Protein AF-A0A418WTA2-F1 (afdb_monomer_lite)

Radius of gyration: 27.29 Å; chains: 1; bounding box: 43×22×77 Å

InterPro domains:
  IPR007078 Haem exporter protein D (CcmD) [PF04995] (11-51)
  IPR007078 Haem exporter protein D (CcmD) [TIGR03141] (8-51)
  IPR052075 Heme exporter protein D [PTHR37531] (3-65)

Foldseek 3Di:
DCVVVCVCPVVPCNVVVVVVVVVVVVVVVVVVVVVVVVVVVVVVVVVVVVVVPPPDVVVVPDPDPDD

Secondary structure (DSSP, 8-state):
-HHHHHHTTSTT-HHHHHHHHHHHHHHHHHHHHHHHHHHHHHHHHHHHHHHT--SHHHHHT------

Sequence (67 aa):
MDRIADFLAMGGYAGFVWPAFAVTFIVVIALAVSSRRALKRAEARLAALEAVRPARRRRAAQPKDAA

Structure (mmCIF, N/CA/C/O backbone):
data_AF-A0A418WTA2-F1
#
_entry.id   AF-A0A418WTA2-F1
#
loop_
_atom_site.group_PDB
_atom_site.id
_atom_site.type_symbol
_atom_site.label_atom_id
_atom_site.label_alt_id
_atom_site.label_comp_id
_atom_site.label_asym_id
_atom_site.label_entity_id
_atom_site.label_seq_id
_atom_site.pdbx_PDB_ins_code
_atom_site.Cartn_x
_atom_site.Cartn_y
_atom_site.Cartn_z
_atom_site.occupancy
_atom_site.B_iso_or_equiv
_atom_site.auth_seq_id
_atom_site.auth_comp_id
_atom_site.auth_asym_id
_atom_site.auth_atom_id
_atom_site.pdbx_PDB_model_num
ATOM 1 N N . MET A 1 1 ? 9.206 16.612 -18.803 1.00 54.66 1 MET A N 1
ATOM 2 C CA . MET A 1 1 ? 8.580 15.590 -17.931 1.00 54.66 1 MET A CA 1
ATOM 3 C C . MET A 1 1 ? 9.059 14.179 -18.292 1.00 54.66 1 MET A C 1
ATOM 5 O O . MET A 1 1 ? 8.703 13.223 -17.619 1.00 54.66 1 MET A O 1
ATOM 9 N N . ASP A 1 2 ? 9.955 14.060 -19.272 1.00 55.81 2 ASP A N 1
ATOM 10 C CA . ASP A 1 2 ? 10.364 12.798 -19.904 1.00 55.81 2 ASP A CA 1
ATOM 11 C C . ASP A 1 2 ? 11.427 12.029 -19.102 1.00 55.81 2 ASP A C 1
ATOM 13 O O . ASP A 1 2 ? 11.482 10.808 -19.139 1.00 55.81 2 ASP A O 1
ATOM 17 N N . ARG A 1 3 ? 12.177 12.723 -18.235 1.00 63.59 3 ARG A N 1
ATOM 18 C CA . ARG A 1 3 ? 13.218 12.118 -17.384 1.00 63.59 3 ARG A CA 1
ATOM 19 C C . ARG A 1 3 ? 12.710 11.062 -16.399 1.00 63.59 3 ARG A C 1
ATOM 21 O O . ARG A 1 3 ? 13.468 10.175 -16.028 1.00 63.59 3 ARG A O 1
ATOM 28 N N . ILE A 1 4 ? 11.462 11.175 -15.939 1.00 65.88 4 ILE A N 1
ATOM 29 C CA . ILE A 1 4 ? 10.872 10.198 -15.009 1.00 65.88 4 ILE A CA 1
ATOM 30 C C . ILE A 1 4 ? 10.499 8.928 -15.779 1.00 65.88 4 ILE A C 1
ATOM 32 O O . ILE A 1 4 ? 10.783 7.830 -15.312 1.00 65.88 4 ILE A O 1
ATOM 36 N N . ALA A 1 5 ? 9.931 9.080 -16.979 1.00 63.19 5 ALA A N 1
ATOM 37 C CA . ALA A 1 5 ? 9.612 7.965 -17.862 1.00 63.19 5 ALA A CA 1
ATOM 38 C C . ALA A 1 5 ? 10.879 7.228 -18.327 1.00 63.19 5 ALA A C 1
ATOM 40 O O . ALA A 1 5 ? 10.883 6.004 -18.298 1.00 63.19 5 ALA A O 1
ATOM 41 N N . ASP A 1 6 ? 11.972 7.938 -18.630 1.00 64.44 6 ASP A N 1
ATOM 42 C CA . ASP A 1 6 ? 13.266 7.329 -18.987 1.00 64.44 6 ASP A CA 1
ATOM 43 C C . ASP A 1 6 ? 13.901 6.544 -17.829 1.00 64.44 6 ASP A C 1
ATOM 45 O O . ASP A 1 6 ? 14.461 5.468 -18.030 1.00 64.44 6 ASP A O 1
ATOM 49 N N . PHE A 1 7 ? 13.774 7.031 -16.590 1.00 62.47 7 PHE A N 1
ATOM 50 C CA . PHE A 1 7 ? 14.219 6.300 -15.396 1.00 62.47 7 PHE A CA 1
ATOM 51 C C . PHE A 1 7 ? 13.367 5.047 -15.147 1.00 62.47 7 PHE A C 1
ATOM 53 O O . PHE A 1 7 ? 13.887 3.993 -14.783 1.00 62.47 7 PHE A O 1
ATOM 60 N N . LEU A 1 8 ? 12.056 5.146 -15.395 1.00 62.75 8 LEU A N 1
ATOM 61 C CA . LEU A 1 8 ? 11.127 4.013 -15.415 1.00 62.75 8 LEU A CA 1
ATOM 62 C C . LEU A 1 8 ? 11.294 3.113 -16.643 1.00 62.75 8 LEU A C 1
ATOM 64 O O . LEU A 1 8 ? 10.708 2.039 -16.669 1.00 62.75 8 LEU A O 1
ATOM 68 N N . ALA A 1 9 ? 12.056 3.520 -17.649 1.00 64.62 9 ALA A N 1
ATOM 69 C CA . ALA A 1 9 ? 12.287 2.765 -18.871 1.00 64.62 9 ALA A CA 1
ATOM 70 C C . ALA A 1 9 ? 13.765 2.393 -19.044 1.00 64.62 9 ALA A C 1
ATOM 72 O O . ALA A 1 9 ? 14.134 1.991 -20.143 1.00 64.62 9 ALA A O 1
ATOM 73 N N . MET A 1 10 ? 14.580 2.479 -17.974 1.00 61.06 10 MET A N 1
ATOM 74 C CA . MET A 1 10 ? 16.017 2.154 -17.906 1.00 61.06 10 MET A CA 1
ATOM 75 C C . MET A 1 10 ? 16.335 0.827 -18.626 1.00 61.06 10 MET A C 1
ATOM 77 O O . MET A 1 10 ? 16.332 -0.243 -18.018 1.00 61.06 10 MET A O 1
ATOM 81 N N . GLY A 1 11 ? 16.526 0.873 -19.946 1.00 62.22 11 GLY A N 1
ATOM 82 C CA . GLY A 1 11 ? 16.930 -0.238 -20.814 1.00 62.22 11 GLY A CA 1
ATOM 83 C C . GLY A 1 11 ? 16.219 -1.591 -20.631 1.00 62.22 11 GLY A C 1
ATOM 84 O O . GLY A 1 11 ? 16.821 -2.604 -20.966 1.00 62.22 11 GLY A O 1
ATOM 85 N N . GLY A 1 12 ? 14.998 -1.649 -20.076 1.00 66.19 12 GLY A N 1
ATOM 86 C CA . GLY A 1 12 ? 14.255 -2.899 -19.824 1.00 66.19 12 GLY A CA 1
ATOM 87 C C . GLY A 1 12 ? 14.264 -3.450 -18.384 1.00 66.19 12 GLY A C 1
ATOM 88 O O . GLY A 1 12 ? 13.528 -4.393 -18.101 1.00 66.19 12 GLY A O 1
ATOM 89 N N . TYR A 1 13 ? 15.005 -2.859 -17.436 1.00 66.12 13 TYR A N 1
ATOM 90 C CA . TYR A 1 13 ? 15.081 -3.366 -16.047 1.00 66.12 13 TYR A CA 1
ATOM 91 C C . TYR A 1 13 ? 13.879 -3.017 -15.164 1.00 66.12 13 TYR A C 1
ATOM 93 O O . TYR A 1 13 ? 13.594 -3.691 -14.170 1.00 66.12 13 TYR A O 1
ATOM 101 N N . ALA A 1 14 ? 13.150 -1.966 -15.518 1.00 68.19 14 ALA A N 1
ATOM 102 C CA . ALA A 1 14 ? 12.029 -1.491 -14.724 1.00 68.19 14 ALA A CA 1
ATOM 103 C C . ALA A 1 14 ? 10.905 -2.530 -14.594 1.00 68.19 14 ALA A C 1
ATOM 105 O O . ALA A 1 14 ? 10.284 -2.626 -13.537 1.00 68.19 14 ALA A O 1
ATOM 106 N N . GLY A 1 15 ? 10.712 -3.376 -15.612 1.00 70.62 15 GLY A N 1
ATOM 107 C CA . GLY A 1 15 ? 9.762 -4.489 -15.557 1.00 70.62 15 GLY A CA 1
ATOM 108 C C . GLY A 1 15 ? 10.049 -5.496 -14.435 1.00 70.62 15 GLY A C 1
ATOM 109 O O . GLY A 1 15 ? 9.119 -6.138 -13.961 1.00 70.62 15 GLY A O 1
ATOM 110 N N . PHE A 1 16 ? 11.297 -5.594 -13.960 1.00 74.06 16 PHE A N 1
ATOM 111 C CA . PHE A 1 16 ? 11.697 -6.488 -12.864 1.00 74.06 16 PHE A CA 1
ATOM 112 C C . PHE A 1 16 ? 11.683 -5.806 -11.490 1.00 74.06 16 PHE A C 1
ATOM 114 O O . PHE A 1 16 ? 11.376 -6.440 -10.482 1.00 74.06 16 PHE A O 1
ATOM 121 N N . VAL A 1 17 ? 11.985 -4.508 -11.440 1.00 79.25 17 VAL A N 1
ATOM 122 C CA . VAL A 1 17 ? 12.091 -3.741 -10.189 1.00 79.25 17 VAL A CA 1
ATOM 123 C C . VAL A 1 17 ? 10.718 -3.315 -9.660 1.00 79.25 17 VAL A C 1
ATOM 125 O O . VAL A 1 17 ? 10.444 -3.433 -8.463 1.00 79.25 17 VAL A O 1
ATOM 128 N N . TRP A 1 18 ? 9.820 -2.869 -10.542 1.00 83.81 18 TRP A N 1
ATOM 129 C CA . TRP A 1 18 ? 8.477 -2.425 -10.158 1.00 83.81 18 TRP A CA 1
ATOM 130 C C . TRP A 1 18 ? 7.636 -3.488 -9.447 1.00 83.81 18 TRP A C 1
ATOM 132 O O . TRP A 1 18 ? 7.018 -3.144 -8.438 1.00 83.81 18 TRP A O 1
ATOM 142 N N . PRO A 1 19 ? 7.620 -4.764 -9.879 1.00 85.75 19 PRO A N 1
ATOM 143 C CA . PRO A 1 19 ? 6.897 -5.812 -9.169 1.00 85.75 19 PRO A CA 1
ATOM 144 C C . PRO A 1 19 ? 7.371 -5.989 -7.724 1.00 85.75 19 PRO A C 1
ATOM 146 O O . PRO A 1 19 ? 6.540 -6.150 -6.836 1.00 85.75 19 PRO A O 1
ATOM 149 N N . ALA A 1 20 ? 8.679 -5.904 -7.453 1.00 86.19 20 ALA A N 1
ATOM 150 C CA . ALA A 1 20 ? 9.214 -6.045 -6.097 1.00 86.19 20 ALA A CA 1
ATOM 151 C C . ALA A 1 20 ? 8.719 -4.923 -5.164 1.00 86.19 20 ALA A C 1
ATOM 153 O O . ALA A 1 20 ? 8.277 -5.179 -4.037 1.00 86.19 20 ALA A O 1
ATOM 154 N N . PHE A 1 21 ? 8.715 -3.681 -5.657 1.00 87.25 21 PHE A N 1
ATOM 155 C CA . PHE A 1 21 ? 8.142 -2.549 -4.929 1.00 87.25 21 PHE A CA 1
ATOM 156 C C . PHE A 1 21 ? 6.622 -2.657 -4.795 1.00 87.25 21 PHE A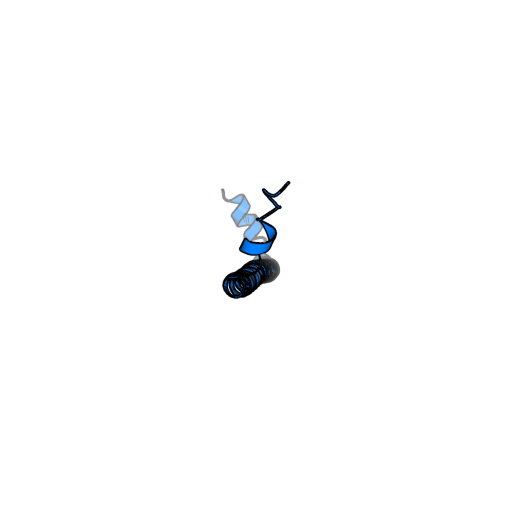 C 1
ATOM 158 O O . PHE A 1 21 ? 6.093 -2.386 -3.718 1.00 87.25 21 PHE A O 1
ATOM 165 N N . ALA A 1 22 ? 5.919 -3.107 -5.836 1.00 90.25 22 ALA A N 1
ATOM 166 C CA . ALA A 1 22 ? 4.473 -3.304 -5.806 1.00 90.25 22 ALA A CA 1
ATOM 167 C C . ALA A 1 22 ? 4.066 -4.349 -4.759 1.00 90.25 22 ALA A C 1
ATOM 169 O O . ALA A 1 22 ? 3.169 -4.093 -3.959 1.00 90.25 22 ALA A O 1
ATOM 170 N N . VAL A 1 23 ? 4.760 -5.490 -4.700 1.00 94.56 23 VAL A N 1
ATOM 171 C CA . VAL A 1 23 ? 4.528 -6.528 -3.684 1.00 94.56 23 VAL A CA 1
ATOM 172 C C . VAL A 1 23 ? 4.757 -5.967 -2.284 1.00 94.56 23 VAL A C 1
ATOM 174 O O . VAL A 1 23 ? 3.902 -6.120 -1.414 1.00 94.56 23 VAL A O 1
ATOM 177 N N . THR A 1 24 ? 5.866 -5.258 -2.071 1.00 94.62 24 THR A N 1
ATOM 178 C CA . THR A 1 24 ? 6.165 -4.629 -0.775 1.00 94.62 24 THR A CA 1
ATOM 179 C C . THR A 1 24 ? 5.069 -3.641 -0.372 1.00 94.62 24 THR A C 1
ATOM 181 O O . THR A 1 24 ? 4.571 -3.677 0.755 1.00 94.62 24 THR A O 1
ATOM 184 N N . PHE A 1 25 ? 4.635 -2.797 -1.308 1.00 94.81 25 PHE A N 1
ATOM 185 C CA . PHE A 1 25 ? 3.567 -1.827 -1.094 1.00 94.81 25 PHE A CA 1
ATOM 186 C C . PHE A 1 25 ? 2.236 -2.510 -0.747 1.00 94.81 25 PHE A C 1
ATOM 188 O O . PHE A 1 25 ? 1.565 -2.103 0.203 1.00 94.81 25 PHE A O 1
ATOM 195 N N . ILE A 1 26 ? 1.890 -3.598 -1.442 1.00 96.06 26 ILE A N 1
ATOM 196 C CA . ILE A 1 26 ? 0.702 -4.414 -1.153 1.00 96.06 26 ILE A CA 1
ATOM 197 C C . ILE A 1 26 ? 0.773 -4.998 0.260 1.00 96.06 26 ILE A C 1
ATOM 199 O O . ILE A 1 26 ? -0.213 -4.915 0.991 1.00 96.06 26 ILE A O 1
ATOM 203 N N . VAL A 1 27 ? 1.916 -5.549 0.675 1.00 96.06 27 VAL A N 1
ATOM 204 C CA . VAL A 1 27 ? 2.090 -6.125 2.020 1.00 96.06 27 VAL A CA 1
ATOM 205 C C . VAL A 1 27 ? 1.906 -5.059 3.101 1.00 96.06 27 VAL A C 1
ATOM 207 O O . VAL A 1 27 ? 1.166 -5.279 4.063 1.00 96.06 27 VAL A O 1
ATOM 210 N N . VAL A 1 28 ? 2.515 -3.883 2.931 1.00 95.88 28 VAL A N 1
ATOM 211 C CA . VAL A 1 28 ? 2.375 -2.767 3.880 1.00 95.88 28 VAL A CA 1
ATOM 212 C C . VAL A 1 28 ? 0.926 -2.280 3.949 1.00 95.88 28 VAL A C 1
ATOM 214 O O . VAL A 1 28 ? 0.398 -2.088 5.047 1.00 95.88 28 VAL A O 1
ATOM 217 N N . ILE A 1 29 ? 0.246 -2.135 2.807 1.00 95.62 29 ILE A N 1
ATOM 218 C CA . ILE A 1 29 ? -1.177 -1.770 2.768 1.00 95.62 29 ILE A CA 1
ATOM 219 C C . ILE A 1 29 ? -2.029 -2.835 3.453 1.00 95.62 29 ILE A C 1
ATOM 221 O O . ILE A 1 29 ? -2.877 -2.494 4.278 1.00 95.62 29 ILE A O 1
ATOM 225 N N . ALA A 1 30 ? -1.810 -4.114 3.153 1.00 94.25 30 ALA A N 1
ATOM 226 C CA . ALA A 1 30 ? -2.554 -5.215 3.752 1.00 94.25 30 ALA A CA 1
ATOM 227 C C . ALA A 1 30 ? -2.389 -5.225 5.277 1.00 94.25 30 ALA A C 1
ATOM 229 O O . ALA A 1 30 ? -3.376 -5.360 6.006 1.00 94.25 30 ALA A O 1
ATOM 230 N N . LEU A 1 31 ? -1.169 -4.995 5.768 1.00 92.44 31 LEU A N 1
ATOM 231 C CA . LEU A 1 31 ? -0.886 -4.891 7.195 1.00 92.44 31 LEU A CA 1
ATOM 232 C C . LEU A 1 31 ? -1.556 -3.661 7.822 1.00 92.44 31 LEU A C 1
ATOM 234 O O . LEU A 1 31 ? -2.178 -3.77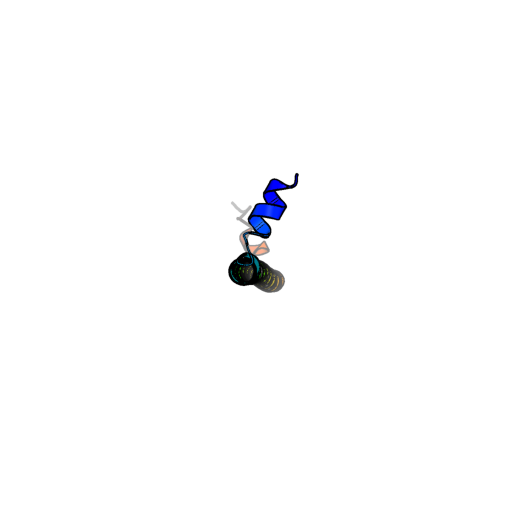2 8.879 1.00 92.44 31 LEU A O 1
ATOM 238 N N . ALA A 1 32 ? -1.503 -2.504 7.163 1.00 91.88 32 ALA A N 1
ATOM 239 C CA . ALA A 1 32 ? -2.157 -1.287 7.635 1.00 91.88 32 ALA A CA 1
ATOM 240 C C . ALA A 1 32 ? -3.687 -1.440 7.691 1.00 91.88 32 ALA A C 1
ATOM 242 O O . ALA A 1 32 ? -4.325 -1.030 8.663 1.00 91.88 32 ALA A O 1
ATOM 243 N N . VAL A 1 33 ? -4.287 -2.063 6.674 1.00 91.06 33 VAL A N 1
ATOM 244 C CA . VAL A 1 33 ? -5.723 -2.375 6.631 1.00 91.06 33 VAL A CA 1
ATOM 245 C C . VAL A 1 33 ? -6.084 -3.394 7.709 1.00 91.06 33 VAL A C 1
ATOM 247 O O . VAL A 1 33 ? -7.092 -3.218 8.394 1.00 91.06 33 VAL A O 1
ATOM 250 N N . SER A 1 34 ? -5.261 -4.426 7.905 1.00 87.19 34 SER A N 1
ATOM 251 C CA . SER A 1 34 ? -5.437 -5.417 8.971 1.00 87.19 34 SER A CA 1
ATOM 252 C C . SER A 1 34 ? -5.390 -4.767 10.355 1.00 87.19 34 SER A C 1
ATOM 254 O O . SER A 1 34 ? -6.296 -4.978 11.158 1.00 87.19 34 SER A O 1
ATOM 256 N N . SER A 1 35 ? -4.412 -3.892 10.601 1.00 85.69 35 SER A N 1
ATOM 257 C CA . SER A 1 35 ? -4.271 -3.143 11.854 1.00 85.69 35 SER A CA 1
ATOM 258 C C . SER A 1 35 ? -5.477 -2.236 12.114 1.00 85.69 35 SER A C 1
ATOM 260 O O . SER A 1 35 ? -6.095 -2.303 13.177 1.00 85.69 35 SER A O 1
ATOM 262 N N . ARG A 1 36 ? -5.920 -1.473 11.105 1.00 81.62 36 ARG A N 1
ATOM 263 C CA . ARG A 1 36 ? -7.138 -0.649 11.212 1.00 81.62 36 ARG A CA 1
ATOM 264 C C . ARG A 1 36 ? -8.389 -1.485 11.477 1.00 81.62 36 ARG A C 1
ATOM 266 O O . ARG A 1 36 ? -9.238 -1.099 12.279 1.00 81.62 36 ARG A O 1
ATOM 273 N N . ARG A 1 37 ? -8.513 -2.648 10.834 1.00 79.75 37 ARG A N 1
ATOM 274 C CA . ARG A 1 37 ? -9.615 -3.590 11.079 1.00 79.75 37 ARG A CA 1
ATOM 275 C C . ARG A 1 37 ? -9.550 -4.189 12.481 1.00 79.75 37 ARG A C 1
ATOM 277 O O . ARG A 1 37 ? -10.596 -4.348 13.104 1.00 79.75 37 ARG A O 1
ATOM 284 N N . ALA A 1 38 ? -8.360 -4.517 12.974 1.00 73.56 38 ALA A N 1
ATOM 285 C CA . ALA A 1 38 ? -8.153 -5.033 14.321 1.00 73.56 38 ALA A CA 1
ATOM 286 C C . ALA A 1 38 ? -8.531 -3.988 15.376 1.00 73.56 38 ALA A C 1
ATOM 288 O O . ALA A 1 38 ? -9.250 -4.322 16.315 1.00 73.56 38 ALA A O 1
ATOM 289 N N . LEU A 1 39 ? -8.150 -2.725 15.166 1.00 71.12 39 LEU A N 1
ATOM 290 C CA . LEU A 1 39 ? -8.527 -1.617 16.040 1.00 71.12 39 LEU A CA 1
ATOM 291 C C . LEU A 1 39 ? -10.049 -1.430 16.082 1.00 71.12 39 LEU A C 1
ATOM 293 O O . LEU A 1 39 ? -10.644 -1.453 17.155 1.00 71.12 39 LEU A O 1
ATOM 297 N N . LYS A 1 40 ? -10.705 -1.393 14.915 1.00 72.62 40 LYS A N 1
ATOM 298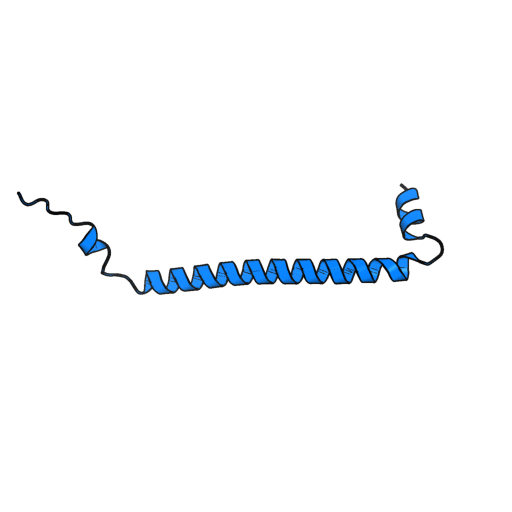 C CA . LYS A 1 40 ? -12.171 -1.275 14.837 1.00 72.62 40 LYS A CA 1
ATOM 299 C C . LYS A 1 40 ? -12.895 -2.470 15.475 1.00 72.62 40 LYS A C 1
ATOM 301 O O . LYS A 1 40 ? -13.966 -2.319 16.055 1.00 72.62 40 LYS A O 1
ATOM 306 N N . ARG A 1 41 ? -12.317 -3.676 15.394 1.00 70.38 41 ARG A N 1
ATOM 307 C CA . ARG A 1 41 ? -12.825 -4.878 16.085 1.00 70.38 41 ARG A CA 1
ATOM 308 C C . ARG A 1 41 ? -12.633 -4.796 17.599 1.00 70.38 41 ARG A C 1
ATOM 310 O O . ARG A 1 41 ? -13.495 -5.278 18.328 1.00 70.38 41 ARG A O 1
ATOM 317 N N . ALA A 1 42 ? -11.528 -4.224 18.068 1.00 70.19 42 ALA A N 1
ATOM 318 C CA . ALA A 1 42 ? -11.283 -4.009 19.490 1.00 70.19 42 ALA A CA 1
ATOM 319 C C . ALA A 1 42 ? -12.276 -2.989 20.066 1.00 70.19 42 ALA A C 1
ATOM 321 O O . ALA A 1 42 ? -12.913 -3.276 21.076 1.00 70.19 42 ALA A O 1
ATOM 322 N N . GLU A 1 43 ? -12.503 -1.873 19.370 1.00 72.31 43 GLU A N 1
ATOM 323 C CA . GLU A 1 43 ? -13.528 -0.883 19.729 1.00 72.31 43 GLU A CA 1
ATOM 324 C C . GLU A 1 43 ? -14.935 -1.490 19.739 1.00 72.31 43 GLU A C 1
ATOM 326 O O . GLU A 1 43 ? -15.673 -1.311 20.702 1.00 72.31 43 GLU A O 1
ATOM 331 N N . ALA A 1 44 ? -15.296 -2.282 18.723 1.00 73.81 44 ALA A N 1
ATOM 332 C CA . ALA A 1 44 ? -16.597 -2.950 18.678 1.00 73.81 44 ALA A CA 1
ATOM 333 C C . ALA A 1 44 ? -16.799 -3.933 19.847 1.00 73.81 44 ALA A C 1
ATOM 335 O O . ALA A 1 44 ? -17.904 -4.048 20.374 1.00 73.81 44 ALA A O 1
ATOM 336 N N . ARG A 1 45 ? -15.738 -4.627 20.284 1.00 67.38 45 ARG A N 1
ATOM 337 C CA . ARG A 1 45 ? -15.785 -5.500 21.469 1.00 67.38 45 ARG A CA 1
ATOM 338 C C . ARG A 1 45 ? -15.947 -4.699 22.758 1.00 67.38 45 ARG A C 1
ATOM 340 O O . ARG A 1 45 ? -16.718 -5.114 23.617 1.00 67.38 45 ARG A O 1
ATOM 347 N N . LEU A 1 46 ? -15.263 -3.561 22.885 1.00 67.31 46 LEU A N 1
ATOM 348 C CA . LEU A 1 46 ? -15.425 -2.662 24.031 1.00 67.31 46 LEU A CA 1
ATOM 349 C C . LEU A 1 46 ? -16.847 -2.095 24.088 1.00 67.31 46 LEU A C 1
ATOM 351 O O . LEU A 1 46 ? -17.488 -2.193 25.130 1.00 67.31 46 LEU A O 1
ATOM 355 N N . ALA A 1 47 ? -17.378 -1.619 22.959 1.00 71.62 47 ALA A N 1
ATOM 356 C CA . ALA A 1 47 ? -18.745 -1.114 22.859 1.00 71.62 47 ALA A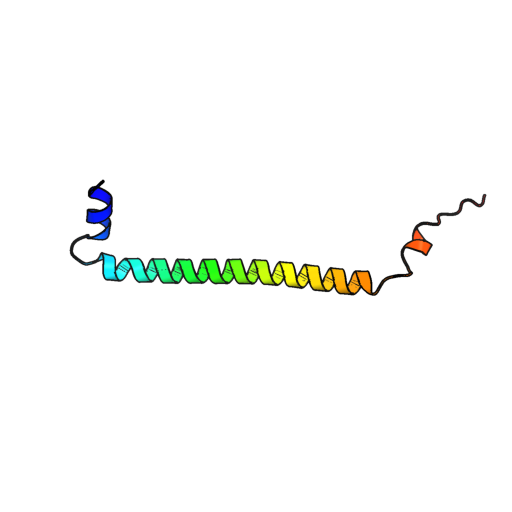 CA 1
ATOM 357 C C . ALA A 1 47 ? -19.789 -2.193 23.193 1.00 71.62 47 ALA A C 1
ATOM 359 O O . ALA A 1 47 ? -20.747 -1.922 23.912 1.00 71.62 47 ALA A O 1
ATOM 360 N N . ALA A 1 48 ? -19.590 -3.435 22.736 1.00 72.25 48 ALA A N 1
ATOM 361 C CA . ALA A 1 48 ? -20.466 -4.551 23.089 1.00 72.25 48 ALA A CA 1
ATOM 362 C C . ALA A 1 48 ? -20.430 -4.864 24.598 1.00 72.25 48 ALA A C 1
ATOM 364 O O . ALA A 1 48 ? -21.469 -5.118 25.202 1.00 72.25 48 ALA A O 1
ATOM 365 N N . LEU A 1 49 ? -19.254 -4.809 25.229 1.00 67.94 49 LEU A N 1
ATOM 366 C CA . LEU A 1 49 ? -19.106 -5.042 26.670 1.00 67.94 49 LEU A CA 1
ATOM 367 C C . LEU A 1 49 ? -19.659 -3.887 27.520 1.00 67.94 49 LEU A C 1
ATOM 369 O O . LEU A 1 49 ? -20.208 -4.131 28.596 1.00 67.94 49 LEU A O 1
ATOM 373 N N . GLU A 1 50 ? -19.541 -2.643 27.055 1.00 66.50 50 GLU A N 1
ATOM 374 C CA . GLU A 1 50 ? -20.142 -1.475 27.708 1.00 66.50 50 GLU A CA 1
ATOM 375 C C . GLU A 1 50 ? -21.666 -1.456 27.567 1.00 66.50 50 GLU A C 1
ATOM 377 O O . GLU A 1 50 ? -22.356 -1.198 28.553 1.00 66.50 50 GLU A O 1
ATOM 382 N N . ALA A 1 51 ? -22.204 -1.817 26.398 1.00 64.62 51 ALA A N 1
ATOM 383 C CA . ALA A 1 51 ? -23.646 -1.953 26.186 1.00 64.62 51 ALA A CA 1
ATOM 384 C C . ALA A 1 51 ? -24.270 -3.021 27.106 1.00 64.62 51 ALA A C 1
ATOM 386 O O . ALA A 1 51 ? -25.398 -2.866 27.572 1.00 64.62 51 ALA A O 1
ATOM 387 N N . VAL A 1 52 ? -23.510 -4.072 27.438 1.00 63.75 52 VAL A N 1
ATOM 388 C CA . VAL A 1 52 ? -23.905 -5.132 28.384 1.00 63.75 52 VAL A CA 1
ATOM 389 C C . VAL A 1 52 ? -23.628 -4.751 29.853 1.00 63.75 52 VAL A C 1
ATOM 391 O O . VAL A 1 52 ? -23.983 -5.495 30.769 1.00 63.75 52 VAL A O 1
ATOM 394 N N . ARG A 1 53 ? -23.105 -3.549 30.145 1.00 61.28 53 ARG A N 1
ATOM 395 C CA . ARG A 1 53 ? -23.000 -2.999 31.513 1.00 61.28 53 ARG A CA 1
ATOM 396 C C . ARG A 1 53 ? -24.017 -1.864 31.777 1.00 61.28 53 ARG A C 1
ATOM 398 O O . ARG A 1 53 ? -23.591 -0.736 32.029 1.00 61.28 53 ARG A O 1
ATOM 405 N N . PRO A 1 54 ? -25.345 -2.105 31.870 1.00 55.09 54 PRO A N 1
ATOM 406 C CA . PRO A 1 54 ? -26.297 -1.020 32.116 1.00 55.09 54 PRO A CA 1
ATOM 407 C C . PRO A 1 54 ? -26.369 -0.530 33.575 1.00 55.09 54 PRO A C 1
ATOM 409 O O . PRO A 1 54 ? -26.964 0.511 33.824 1.00 55.09 54 PRO A O 1
ATOM 412 N N . ALA A 1 55 ? -25.812 -1.227 34.574 1.00 57.03 55 ALA A N 1
ATOM 413 C CA . ALA A 1 55 ? -26.274 -1.016 35.959 1.00 57.03 55 ALA A CA 1
ATOM 414 C C . ALA A 1 55 ? -25.227 -0.570 36.996 1.00 57.03 55 ALA A C 1
ATOM 416 O O . ALA A 1 55 ? -25.598 -0.027 38.036 1.00 57.03 55 ALA A O 1
ATOM 417 N N . ARG A 1 56 ? -23.917 -0.759 36.771 1.00 56.19 56 ARG A N 1
ATOM 418 C CA . ARG A 1 56 ? -22.931 -0.555 37.858 1.00 56.19 56 ARG A CA 1
ATOM 419 C C . ARG A 1 56 ? -22.467 0.897 38.026 1.00 56.19 56 ARG A C 1
ATOM 421 O O . ARG A 1 56 ? -22.079 1.281 39.125 1.00 56.19 56 ARG A O 1
ATOM 428 N N . ARG A 1 57 ? -22.535 1.725 36.975 1.00 57.91 57 ARG A N 1
ATOM 429 C CA . ARG A 1 57 ? -22.018 3.109 37.011 1.00 57.91 57 ARG A CA 1
ATOM 430 C C . ARG A 1 57 ? -22.973 4.102 37.684 1.00 57.91 57 ARG A C 1
ATOM 432 O O . ARG A 1 57 ? -22.498 5.007 38.357 1.00 57.91 57 ARG A O 1
ATOM 439 N N . ARG A 1 58 ? -24.294 3.871 37.629 1.00 56.38 58 ARG A N 1
ATOM 440 C CA . ARG A 1 58 ? -25.280 4.668 38.392 1.00 56.38 58 ARG A CA 1
ATOM 441 C C . ARG A 1 58 ? -25.105 4.544 39.910 1.00 56.38 58 ARG A C 1
AT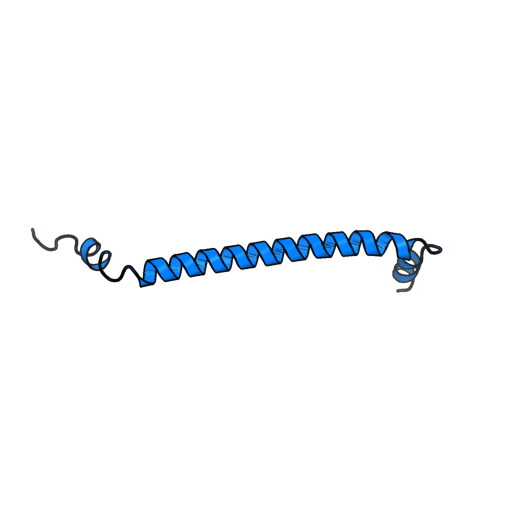OM 443 O O . ARG A 1 58 ? -25.395 5.492 40.621 1.00 56.38 58 ARG A O 1
ATOM 450 N N . ARG A 1 59 ? -24.585 3.413 40.403 1.00 57.44 59 ARG A N 1
ATOM 451 C CA . ARG A 1 59 ? -24.378 3.177 41.843 1.00 57.44 59 ARG A CA 1
ATOM 452 C C . ARG A 1 59 ? -23.054 3.741 42.372 1.00 57.44 59 ARG A C 1
ATOM 454 O O . ARG A 1 59 ? -22.961 4.045 43.549 1.00 57.44 59 ARG A O 1
ATOM 461 N N . ALA A 1 60 ? -22.053 3.904 41.503 1.00 60.66 60 ALA A N 1
ATOM 462 C CA . ALA A 1 60 ? -20.764 4.510 41.851 1.00 60.66 60 ALA A CA 1
ATOM 463 C C . ALA A 1 60 ? -20.781 6.050 41.788 1.00 60.66 60 ALA A C 1
ATOM 465 O O . ALA A 1 60 ? -19.941 6.689 42.407 1.00 60.66 60 ALA A O 1
ATOM 466 N N . ALA A 1 61 ? -21.739 6.639 41.061 1.00 58.44 61 ALA A N 1
ATOM 467 C CA . ALA A 1 61 ? -21.944 8.087 40.973 1.00 58.44 61 ALA A CA 1
ATOM 468 C C . ALA A 1 61 ? -22.918 8.643 42.031 1.00 58.44 61 ALA A C 1
ATOM 470 O O . ALA A 1 61 ? -23.306 9.800 41.933 1.00 58.44 61 ALA A O 1
ATOM 471 N N . GLN A 1 62 ? -23.296 7.851 43.043 1.00 60.03 62 GLN A N 1
ATOM 472 C CA . GLN A 1 62 ? -23.990 8.351 44.232 1.00 60.03 62 GLN A CA 1
ATOM 473 C C . GLN A 1 62 ? -23.026 8.360 45.432 1.00 60.03 62 GLN A C 1
ATOM 475 O O . GLN A 1 62 ? -23.133 7.511 46.320 1.00 60.03 62 GLN A O 1
ATOM 480 N N . PRO A 1 63 ? -22.047 9.284 45.485 1.00 54.81 63 PRO A N 1
ATOM 481 C CA . PRO A 1 63 ? -21.389 9.612 46.732 1.00 54.81 63 PRO A CA 1
ATOM 482 C C . PRO A 1 63 ? -22.370 10.442 47.566 1.00 54.81 63 PRO A C 1
ATOM 484 O O . PRO A 1 63 ? -22.455 11.649 47.430 1.00 54.81 63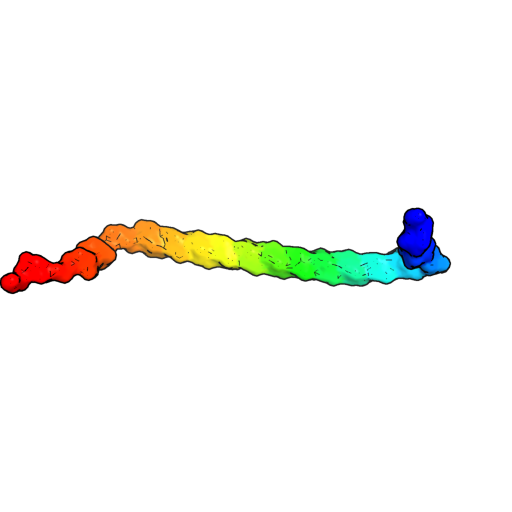 PRO A O 1
ATOM 487 N N . LYS A 1 64 ? -23.141 9.745 48.401 1.00 58.22 64 LYS A N 1
ATOM 488 C CA . LYS A 1 64 ? -23.388 10.124 49.796 1.00 58.22 64 LYS A CA 1
ATOM 489 C C . LYS A 1 64 ? -23.611 11.632 50.065 1.00 58.22 64 LYS A C 1
ATOM 491 O O . LYS A 1 64 ? -22.861 12.230 50.828 1.00 58.22 64 LYS A O 1
ATOM 496 N N . ASP A 1 65 ? -24.715 12.182 49.559 1.00 55.31 65 ASP A N 1
ATOM 497 C CA . ASP A 1 65 ? -25.393 13.357 50.143 1.00 55.31 65 ASP A CA 1
ATOM 498 C C . ASP A 1 65 ? -26.142 12.939 51.425 1.00 55.31 65 ASP A C 1
ATOM 500 O O . ASP A 1 65 ? -27.366 13.009 51.525 1.00 55.31 65 ASP A O 1
ATOM 504 N N . ALA A 1 66 ? -25.407 12.386 52.388 1.00 57.00 66 ALA A N 1
ATOM 505 C CA . ALA A 1 66 ? -25.939 12.006 53.692 1.00 57.00 66 ALA A CA 1
ATOM 506 C C . ALA A 1 66 ? -24.828 12.093 54.744 1.00 57.00 66 ALA A C 1
ATOM 508 O O . ALA A 1 66 ? -24.195 11.084 55.086 1.00 57.00 66 ALA A O 1
ATOM 509 N N . ALA A 1 67 ? -24.574 13.315 55.204 1.00 48.53 67 ALA A N 1
ATOM 510 C CA . ALA A 1 67 ? -24.061 13.631 56.533 1.00 48.53 67 ALA A CA 1
ATOM 511 C C . ALA A 1 67 ? -24.432 15.079 56.866 1.00 48.53 67 ALA A C 1
ATOM 513 O O . ALA A 1 67 ? -24.140 15.952 56.019 1.00 48.53 67 ALA A O 1
#

pLDDT: mean 71.78, std 13.55, range [48.53, 96.06]

Organism: NCBI:txid2320859